Protein AF-A0A3B9TTP1-F1 (afdb_monomer_lite)

Sequence (120 aa):
MLKKSFAGVTMVFGLVLFLLFGAPLPASAGHDEEAAAQRLFDAFVSGLKPETMEMIVDGGPDKNGRVRRIYLDLEGCELGGVRVDRLKIDAPDGTFTPPATGDEKGPDVQEMLDVKASAV

Secondary structure (DSSP, 8-state):
------HHHHHHHHHHHHHHH-SPP---HHHHHHHHHHHHHHHHHHHH--SEEEEEESS---TTSEEEEEEEEEEEEEETTEEEEEEEEEEEEEE---GGG--TT---HHHHT-------

Foldseek 3Di:
DDPDDPPVVVVVVVVVVCVVPVPPDPPPQVVVQVVQQVLVVVQCCVQWVFPDKDKDFDTHQDQQQWTQWMWMWTAQTAAPNDTDRIDIDTDGTQHFHGPVPDDVPGGNVNVSVVPPDDDD

Radius of gyration: 25.08 Å; chains: 1; bounding box: 89×35×36 Å

pLDDT: mean 71.68, std 17.9, range [24.69, 95.31]

Structure (mmCIF, N/CA/C/O backbone):
data_AF-A0A3B9TTP1-F1
#
_entry.id   AF-A0A3B9TTP1-F1
#
loop_
_atom_site.group_PDB
_atom_site.id
_atom_site.type_symbol
_atom_site.label_atom_id
_atom_site.label_alt_id
_atom_site.label_comp_id
_atom_site.label_asym_id
_atom_site.label_entity_id
_atom_site.label_seq_id
_atom_site.pdbx_PDB_ins_code
_atom_site.Cartn_x
_atom_site.Cartn_y
_atom_site.Cartn_z
_atom_site.occupancy
_atom_site.B_iso_or_equiv
_atom_site.auth_seq_id
_atom_site.auth_comp_id
_atom_site.auth_asym_id
_atom_site.auth_atom_id
_atom_site.pdbx_PDB_model_num
ATOM 1 N N . MET A 1 1 ? 72.941 -18.128 -25.010 1.00 38.56 1 MET A N 1
ATOM 2 C CA . MET A 1 1 ? 71.678 -18.587 -24.386 1.00 38.56 1 MET A CA 1
ATOM 3 C C . MET A 1 1 ? 71.276 -17.564 -23.334 1.00 38.56 1 MET A C 1
ATOM 5 O O . MET A 1 1 ? 71.964 -17.456 -22.332 1.00 38.56 1 MET A O 1
ATOM 9 N N . LEU A 1 2 ? 70.240 -16.759 -23.585 1.00 41.28 2 LEU A N 1
ATOM 10 C CA . LEU A 1 2 ? 69.821 -15.673 -22.691 1.00 41.28 2 LEU A CA 1
ATOM 11 C C . LEU A 1 2 ? 68.334 -15.872 -22.358 1.00 41.28 2 LEU A C 1
ATOM 13 O O . LEU A 1 2 ? 67.466 -15.501 -23.144 1.00 41.28 2 LEU A O 1
ATOM 17 N N . LYS A 1 3 ? 68.035 -16.520 -21.223 1.00 48.53 3 LYS A N 1
ATOM 18 C CA . LYS A 1 3 ? 66.669 -16.617 -20.679 1.00 48.53 3 LYS A CA 1
ATOM 19 C C . LYS A 1 3 ? 66.266 -15.225 -20.179 1.00 48.53 3 LYS A C 1
ATOM 21 O O . LYS A 1 3 ? 66.510 -14.885 -19.026 1.00 48.53 3 LYS A O 1
ATOM 26 N N . LYS A 1 4 ? 65.707 -14.389 -21.060 1.00 49.38 4 LYS A N 1
ATOM 27 C CA . LYS A 1 4 ? 65.080 -13.125 -20.656 1.00 49.38 4 LYS A CA 1
ATOM 28 C C . LYS A 1 4 ? 63.741 -13.437 -19.987 1.00 49.38 4 LYS A C 1
ATOM 30 O O . LYS A 1 4 ? 62.887 -14.101 -20.563 1.00 49.38 4 LYS A O 1
ATOM 35 N N . SER A 1 5 ? 63.639 -12.988 -18.740 1.00 52.00 5 SER A N 1
ATOM 36 C CA . SER A 1 5 ? 62.503 -13.125 -17.831 1.00 52.00 5 SER A CA 1
ATOM 37 C C . SER A 1 5 ? 61.176 -12.749 -18.504 1.00 52.00 5 SER A C 1
ATOM 39 O O . SER A 1 5 ? 60.945 -11.589 -18.830 1.00 52.00 5 SER A O 1
ATOM 41 N N . PHE A 1 6 ? 60.305 -13.742 -18.698 1.00 54.28 6 PHE A N 1
ATOM 42 C CA . PHE A 1 6 ? 58.939 -13.591 -19.224 1.00 54.28 6 PHE A CA 1
ATOM 43 C C . PHE A 1 6 ? 57.943 -13.086 -18.157 1.00 54.28 6 PHE A C 1
ATOM 45 O O . PHE A 1 6 ? 56.779 -12.849 -18.462 1.00 54.28 6 PHE A O 1
ATOM 52 N N . ALA A 1 7 ? 58.392 -12.918 -16.906 1.00 56.75 7 ALA A N 1
ATOM 53 C CA . ALA A 1 7 ? 57.532 -12.645 -15.753 1.00 56.75 7 ALA A CA 1
ATOM 54 C C . ALA A 1 7 ? 56.957 -11.215 -15.723 1.00 56.75 7 ALA A C 1
ATOM 56 O O . ALA A 1 7 ? 55.887 -10.992 -15.164 1.00 56.75 7 ALA A O 1
ATOM 57 N N . GLY A 1 8 ? 57.641 -10.243 -16.338 1.00 54.75 8 GLY A N 1
ATOM 58 C CA . GLY A 1 8 ? 57.180 -8.849 -16.345 1.00 54.75 8 GLY A CA 1
ATOM 59 C C . GLY A 1 8 ? 55.946 -8.620 -17.223 1.00 54.75 8 GLY A C 1
ATOM 60 O O . GLY A 1 8 ? 55.078 -7.828 -16.872 1.00 54.75 8 GLY A O 1
ATOM 61 N N . VAL A 1 9 ? 55.829 -9.348 -18.338 1.00 58.44 9 VAL A N 1
ATOM 62 C CA . VAL A 1 9 ? 54.726 -9.175 -19.300 1.00 58.44 9 VAL A CA 1
ATOM 63 C C . VAL A 1 9 ? 53.422 -9.765 -18.759 1.00 58.44 9 VAL A C 1
ATOM 65 O O . VAL A 1 9 ? 52.372 -9.142 -18.888 1.00 58.44 9 VAL A O 1
ATOM 68 N N . THR A 1 10 ? 53.476 -10.916 -18.084 1.00 60.28 10 THR A N 1
ATOM 69 C CA . THR A 1 10 ? 52.304 -11.538 -17.445 1.00 60.28 10 THR A CA 1
ATOM 70 C C . THR A 1 10 ? 51.779 -10.736 -16.256 1.00 60.28 10 THR A C 1
ATOM 72 O O . THR A 1 10 ? 50.567 -10.645 -16.080 1.00 60.28 10 THR A O 1
ATOM 75 N N . MET A 1 11 ? 52.658 -10.103 -15.472 1.00 60.50 11 MET A N 1
ATOM 76 C CA . MET A 1 11 ? 52.250 -9.265 -14.337 1.00 60.50 11 MET A CA 1
ATOM 77 C C . MET A 1 11 ? 51.520 -7.991 -14.790 1.00 60.50 11 MET A C 1
ATOM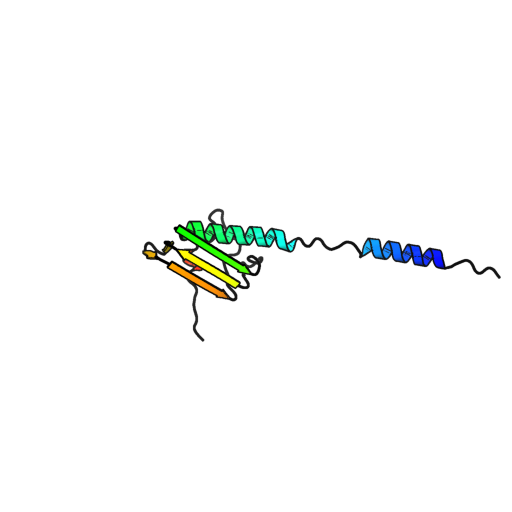 79 O O . MET A 1 11 ? 50.491 -7.636 -14.218 1.00 60.50 11 MET A O 1
ATOM 83 N N . VAL A 1 12 ? 52.002 -7.336 -15.852 1.00 66.31 12 VAL A N 1
ATOM 84 C CA . VAL A 1 12 ? 51.333 -6.156 -16.426 1.00 66.31 12 VAL A CA 1
ATOM 85 C C . VAL A 1 12 ? 49.997 -6.544 -17.061 1.00 66.31 12 VAL A C 1
ATOM 87 O O . VAL A 1 12 ? 49.007 -5.844 -16.870 1.00 66.31 12 VAL A O 1
ATOM 90 N N . PHE A 1 13 ? 49.931 -7.687 -17.748 1.00 67.38 13 PHE A N 1
ATOM 91 C CA . PHE A 1 13 ? 48.685 -8.168 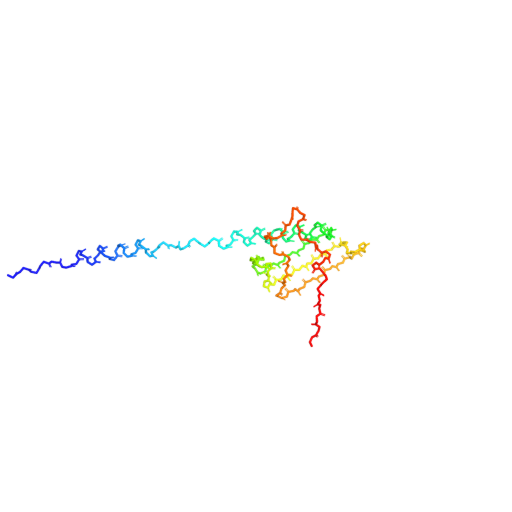-18.349 1.00 67.38 13 PHE A CA 1
ATOM 92 C C . PHE A 1 13 ? 47.618 -8.500 -17.292 1.00 67.38 13 PHE A C 1
ATOM 94 O O . PHE A 1 13 ? 46.454 -8.146 -17.464 1.00 67.38 13 PHE A O 1
ATOM 101 N N . GLY A 1 14 ? 48.016 -9.102 -16.164 1.00 65.56 14 GLY A N 1
ATOM 102 C CA . GLY A 1 14 ? 47.122 -9.362 -15.031 1.00 65.56 14 GLY A CA 1
ATOM 103 C C . GLY A 1 14 ? 46.600 -8.083 -14.365 1.00 65.56 14 GLY A C 1
ATOM 104 O O . GLY A 1 14 ? 45.415 -8.001 -14.049 1.00 65.56 14 GLY A O 1
ATOM 105 N N . LEU A 1 15 ? 47.451 -7.061 -14.216 1.00 66.94 15 LEU A N 1
ATOM 106 C CA . LEU A 1 15 ? 47.057 -5.757 -13.669 1.00 66.94 15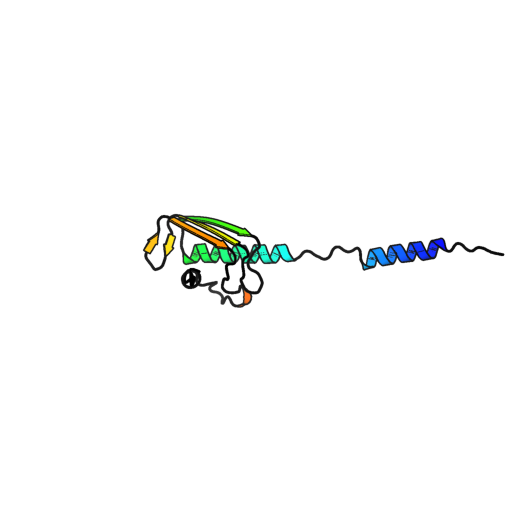 LEU A CA 1
ATOM 107 C C . LEU A 1 15 ? 46.063 -5.029 -14.590 1.00 66.94 15 LEU A C 1
ATOM 109 O O . LEU A 1 15 ? 45.073 -4.479 -14.118 1.00 66.94 15 LEU A O 1
ATOM 113 N N . VAL A 1 16 ? 46.298 -5.055 -15.905 1.00 69.25 16 VAL A N 1
ATOM 114 C CA . VAL A 1 16 ? 45.404 -4.437 -16.898 1.00 69.25 16 VAL A CA 1
ATOM 115 C C . VAL A 1 16 ? 44.056 -5.158 -16.949 1.00 69.25 16 VAL A C 1
ATOM 117 O O . VAL A 1 16 ? 43.020 -4.501 -16.995 1.00 69.25 16 VAL A O 1
ATOM 120 N N . LEU A 1 17 ? 44.040 -6.492 -16.868 1.00 66.69 17 LEU A N 1
ATOM 121 C CA . LEU A 1 17 ? 42.793 -7.260 -16.833 1.00 66.69 17 LEU A CA 1
ATOM 122 C C . LEU A 1 17 ? 41.981 -6.970 -15.558 1.00 66.69 17 LEU A C 1
ATOM 124 O O . LEU A 1 17 ? 40.765 -6.815 -15.627 1.00 66.69 17 LEU A O 1
ATOM 128 N N . PHE A 1 18 ? 42.650 -6.830 -14.410 1.00 64.88 18 PHE A N 1
ATOM 129 C CA . PHE A 1 18 ? 42.001 -6.456 -13.153 1.00 64.88 18 PHE A CA 1
ATOM 130 C C . PHE A 1 18 ? 41.445 -5.024 -13.187 1.00 64.88 18 PHE A C 1
ATOM 132 O O . PHE A 1 18 ? 40.357 -4.783 -12.679 1.00 64.88 18 PHE A O 1
ATOM 139 N N . LEU A 1 19 ? 42.132 -4.078 -13.835 1.00 67.00 19 LEU A N 1
ATOM 140 C CA . LEU A 1 19 ? 41.621 -2.713 -14.010 1.00 67.00 19 LEU A CA 1
ATOM 141 C C . LEU A 1 19 ? 40.446 -2.632 -14.997 1.00 67.00 19 LEU A C 1
ATOM 143 O O . LEU A 1 19 ? 39.569 -1.793 -14.817 1.00 67.00 19 LEU A O 1
ATOM 147 N N . LEU A 1 20 ? 40.405 -3.497 -16.017 1.00 63.00 20 LEU A N 1
ATOM 148 C CA . LEU A 1 20 ? 39.322 -3.521 -17.008 1.00 63.00 20 LEU A CA 1
ATOM 149 C C . LEU A 1 20 ? 38.057 -4.248 -16.521 1.00 63.00 20 LEU A C 1
ATOM 151 O O . LEU A 1 20 ? 36.966 -3.893 -16.958 1.00 63.00 20 LEU A O 1
ATOM 155 N N . PHE A 1 21 ? 38.182 -5.237 -15.628 1.00 60.25 21 PHE A N 1
ATOM 156 C CA . PHE A 1 21 ? 37.058 -6.077 -15.173 1.00 60.25 21 PHE A CA 1
ATOM 157 C C . PHE A 1 21 ? 36.768 -6.017 -13.663 1.00 60.25 21 PHE A C 1
ATOM 159 O O . PHE A 1 21 ? 35.781 -6.591 -13.215 1.00 60.25 21 PHE A O 1
ATOM 166 N N . GLY A 1 22 ? 37.611 -5.358 -12.865 1.00 53.94 22 GLY A N 1
ATOM 167 C CA . GLY A 1 22 ? 37.494 -5.315 -11.402 1.00 53.94 22 GLY A CA 1
ATOM 168 C C . GLY A 1 22 ? 36.668 -4.154 -10.850 1.00 53.94 22 GLY A C 1
ATOM 169 O O . GLY A 1 22 ? 36.519 -4.053 -9.633 1.00 53.94 22 GLY A O 1
ATOM 170 N N . ALA A 1 23 ? 36.140 -3.269 -11.700 1.00 58.19 23 ALA A N 1
ATOM 171 C CA . ALA A 1 23 ? 35.225 -2.235 -11.235 1.00 58.19 23 ALA A CA 1
ATOM 172 C C . ALA A 1 23 ? 33.891 -2.896 -10.835 1.00 58.19 23 ALA A C 1
ATOM 174 O O . ALA A 1 23 ? 33.257 -3.522 -11.691 1.00 58.19 23 ALA A O 1
ATOM 175 N N . PRO A 1 24 ? 33.447 -2.791 -9.567 1.00 56.00 24 PRO A N 1
ATOM 176 C CA . PRO A 1 24 ? 32.113 -3.234 -9.200 1.00 56.00 24 PRO A CA 1
ATOM 177 C C . PRO A 1 24 ? 31.113 -2.445 -10.046 1.00 56.00 24 PRO A C 1
ATOM 179 O O . PRO A 1 24 ? 31.161 -1.214 -10.088 1.00 56.00 24 PRO A O 1
ATOM 182 N N . LEU A 1 25 ? 30.237 -3.158 -10.759 1.00 59.81 25 LEU A N 1
ATOM 183 C CA . LEU A 1 25 ? 29.121 -2.533 -11.461 1.00 59.81 25 LEU A CA 1
ATOM 184 C C . LEU A 1 25 ? 28.362 -1.664 -10.448 1.00 59.81 25 LEU A C 1
ATOM 186 O O . LEU A 1 25 ? 28.131 -2.127 -9.326 1.00 59.81 25 LEU A O 1
ATOM 190 N N . PRO A 1 26 ? 27.989 -0.421 -10.795 1.00 52.94 26 PRO A N 1
ATOM 191 C CA . PRO A 1 26 ? 27.183 0.390 -9.902 1.00 52.94 26 PRO A CA 1
ATOM 192 C C . PRO A 1 26 ? 25.863 -0.349 -9.670 1.00 52.94 26 PRO A C 1
ATOM 194 O O . PRO A 1 26 ? 25.058 -0.516 -10.584 1.00 52.94 26 PRO A O 1
ATOM 197 N N . ALA A 1 27 ? 25.655 -0.828 -8.445 1.00 52.12 27 ALA A N 1
ATOM 198 C CA . ALA A 1 27 ? 24.383 -1.368 -7.998 1.00 52.12 27 ALA A CA 1
ATOM 199 C C . ALA A 1 27 ? 23.399 -0.197 -7.831 1.00 52.12 27 ALA A C 1
ATOM 201 O O . ALA A 1 27 ? 23.137 0.243 -6.718 1.00 52.12 27 ALA A O 1
ATOM 202 N N . SER A 1 28 ? 22.909 0.372 -8.938 1.00 56.41 28 SER A N 1
ATOM 203 C CA . SER A 1 28 ? 21.969 1.505 -8.898 1.00 56.41 28 SER A CA 1
ATOM 204 C C . SER A 1 28 ? 20.509 1.081 -8.722 1.00 56.41 28 SER A C 1
ATOM 206 O O . SER A 1 28 ? 19.650 1.944 -8.610 1.00 56.41 28 SER A O 1
ATOM 208 N N . ALA A 1 29 ? 20.219 -0.222 -8.666 1.00 56.56 29 ALA A N 1
ATOM 209 C CA . ALA A 1 29 ? 18.850 -0.729 -8.569 1.00 56.56 29 ALA A CA 1
ATOM 210 C C . ALA A 1 29 ? 18.130 -0.295 -7.275 1.00 56.56 29 ALA A C 1
ATOM 212 O O . ALA A 1 29 ? 16.933 -0.044 -7.299 1.00 56.56 29 ALA A O 1
ATOM 213 N N . GLY A 1 30 ? 18.854 -0.140 -6.159 1.00 58.69 30 GLY A N 1
ATOM 214 C CA . GLY A 1 30 ? 18.226 0.132 -4.860 1.00 58.69 30 GLY A CA 1
ATOM 215 C C . GLY A 1 30 ? 17.632 1.537 -4.702 1.00 58.69 30 GLY A C 1
ATOM 216 O O . GLY A 1 30 ? 16.627 1.694 -4.020 1.00 58.69 30 GLY A O 1
ATOM 217 N N . HIS A 1 31 ? 18.216 2.559 -5.338 1.00 61.12 31 HIS A N 1
ATOM 218 C CA . HIS A 1 31 ? 17.779 3.950 -5.138 1.00 61.12 31 HIS A CA 1
ATOM 219 C C . HIS A 1 31 ? 16.443 4.236 -5.846 1.00 61.12 31 HIS A C 1
ATOM 221 O O . HIS A 1 31 ? 15.586 4.943 -5.317 1.00 61.12 31 HIS A O 1
ATOM 227 N N . ASP A 1 32 ? 16.246 3.653 -7.029 1.00 72.19 32 ASP A N 1
ATOM 228 C CA . ASP A 1 32 ? 15.021 3.834 -7.810 1.00 72.19 32 ASP A CA 1
ATOM 229 C C . ASP A 1 32 ? 13.836 3.073 -7.192 1.00 72.19 32 ASP A C 1
ATOM 231 O O . ASP A 1 32 ? 12.711 3.578 -7.182 1.00 72.19 32 ASP A O 1
ATOM 235 N N . GLU A 1 33 ? 14.094 1.893 -6.617 1.00 74.62 33 GLU A N 1
ATOM 236 C CA . GLU A 1 33 ? 13.086 1.080 -5.927 1.00 74.62 33 GLU A CA 1
ATOM 237 C C . GLU A 1 33 ? 12.549 1.765 -4.664 1.00 74.62 33 GLU A C 1
ATOM 239 O O . GLU A 1 33 ? 11.337 1.773 -4.439 1.00 74.62 33 GLU A O 1
ATOM 244 N N . GLU A 1 34 ? 13.419 2.382 -3.861 1.00 80.44 34 GLU A N 1
ATOM 245 C CA . GLU A 1 34 ? 13.016 3.094 -2.642 1.00 80.44 34 GLU A CA 1
ATOM 246 C C . GLU A 1 34 ? 12.146 4.315 -2.973 1.00 80.44 34 GLU A C 1
ATOM 248 O O . GLU A 1 34 ? 11.073 4.506 -2.396 1.00 80.44 34 GLU A O 1
ATOM 253 N N . ALA A 1 35 ? 12.535 5.091 -3.989 1.00 83.50 35 ALA A N 1
ATOM 254 C CA . ALA A 1 35 ? 11.737 6.218 -4.461 1.00 83.50 35 ALA A CA 1
ATOM 255 C C . ALA A 1 35 ? 10.382 5.775 -5.046 1.00 83.50 35 ALA A C 1
ATOM 257 O O . ALA A 1 35 ? 9.385 6.487 -4.924 1.00 83.50 35 ALA A O 1
ATOM 258 N N . ALA A 1 36 ? 10.316 4.621 -5.713 1.00 82.56 36 ALA A N 1
ATOM 259 C CA . ALA A 1 36 ? 9.061 4.064 -6.215 1.00 82.56 36 ALA A CA 1
ATOM 260 C C . ALA A 1 36 ? 8.152 3.577 -5.073 1.00 82.56 36 ALA A C 1
ATOM 262 O O . ALA A 1 36 ? 6.948 3.840 -5.097 1.00 82.56 36 ALA A O 1
ATOM 263 N N . ALA A 1 37 ? 8.720 2.933 -4.051 1.00 84.06 37 ALA A N 1
ATOM 264 C CA . ALA A 1 37 ? 7.987 2.510 -2.863 1.00 84.06 37 ALA A CA 1
ATOM 265 C C . ALA A 1 37 ? 7.416 3.709 -2.088 1.00 84.06 37 ALA A C 1
ATOM 267 O O . ALA A 1 37 ? 6.253 3.672 -1.690 1.00 84.06 37 ALA A O 1
ATOM 268 N N . GLN A 1 38 ? 8.177 4.800 -1.948 1.00 87.06 38 GLN A N 1
ATOM 269 C CA . GLN A 1 38 ? 7.684 6.016 -1.295 1.00 87.06 38 GLN A CA 1
ATOM 270 C C . GLN A 1 38 ? 6.503 6.640 -2.052 1.00 87.06 38 GLN A C 1
ATOM 272 O O . GLN A 1 38 ? 5.509 7.016 -1.443 1.00 87.06 38 GLN A O 1
ATOM 277 N N . ARG A 1 39 ? 6.550 6.687 -3.389 1.00 85.25 39 ARG A N 1
ATOM 278 C CA . ARG A 1 39 ? 5.416 7.189 -4.189 1.00 85.25 39 ARG A CA 1
ATOM 279 C C . ARG A 1 39 ? 4.159 6.339 -4.011 1.00 85.25 39 ARG A C 1
ATOM 281 O O . ARG A 1 39 ? 3.058 6.880 -3.968 1.00 85.25 39 ARG A O 1
ATOM 288 N N . LEU A 1 40 ? 4.318 5.019 -3.906 1.00 85.38 40 LEU A N 1
ATOM 289 C CA . LEU A 1 40 ? 3.208 4.108 -3.633 1.00 85.38 40 LEU A CA 1
ATOM 290 C C . LEU A 1 40 ? 2.619 4.352 -2.234 1.00 85.38 40 LEU A C 1
ATOM 292 O O . LEU A 1 40 ? 1.400 4.395 -2.087 1.00 85.38 40 LEU A O 1
ATOM 296 N N . PHE A 1 41 ? 3.473 4.572 -1.230 1.00 89.44 41 PHE A N 1
ATOM 297 C CA . PHE A 1 41 ? 3.049 4.961 0.117 1.00 89.44 41 PHE A CA 1
ATOM 298 C C . PHE A 1 41 ? 2.212 6.246 0.088 1.00 89.44 41 PHE A C 1
ATOM 300 O O . PHE A 1 41 ? 1.087 6.270 0.587 1.00 89.44 41 PHE A O 1
ATOM 307 N N . ASP A 1 42 ? 2.734 7.299 -0.543 1.00 89.38 42 ASP A N 1
ATOM 308 C CA . ASP A 1 42 ? 2.077 8.607 -0.613 1.00 89.38 42 ASP A CA 1
ATOM 309 C C . ASP A 1 42 ? 0.718 8.521 -1.328 1.00 89.38 42 ASP A C 1
ATOM 311 O O . ASP A 1 42 ? -0.252 9.182 -0.937 1.00 89.38 42 ASP A O 1
ATOM 315 N N . ALA A 1 43 ? 0.613 7.653 -2.339 1.00 86.12 43 ALA A N 1
ATOM 316 C CA . ALA A 1 43 ? -0.653 7.362 -2.995 1.00 86.12 43 ALA A CA 1
ATOM 317 C C . ALA A 1 43 ? -1.673 6.786 -2.005 1.00 86.12 43 ALA A C 1
ATOM 319 O O . ALA A 1 43 ? -2.750 7.360 -1.860 1.00 86.12 43 ALA A O 1
ATOM 320 N N . PHE A 1 44 ? -1.332 5.730 -1.257 1.00 87.88 44 PHE A N 1
ATOM 321 C CA . PHE A 1 44 ? -2.245 5.142 -0.267 1.00 87.88 44 PHE A CA 1
ATOM 322 C C . PHE A 1 44 ? -2.671 6.143 0.813 1.00 87.88 44 PHE A C 1
ATOM 324 O O . PHE A 1 44 ? -3.859 6.215 1.134 1.00 87.88 44 PHE A O 1
ATOM 331 N N . VAL A 1 45 ? -1.747 6.967 1.322 1.00 90.25 45 VAL A N 1
ATOM 332 C CA . VAL A 1 45 ? -2.083 8.019 2.297 1.00 90.25 45 VAL A CA 1
ATOM 333 C C . VAL A 1 45 ? -3.071 9.025 1.707 1.00 90.25 45 VAL A C 1
ATOM 335 O O . VAL A 1 45 ? -4.072 9.353 2.343 1.00 90.25 45 VAL A O 1
ATOM 338 N N . SER A 1 46 ? -2.815 9.514 0.493 1.00 87.88 46 SER A N 1
ATOM 339 C CA . SER A 1 46 ? -3.665 10.532 -0.136 1.00 87.88 46 SER A CA 1
ATOM 340 C C . SER A 1 46 ? -5.041 9.998 -0.547 1.00 87.88 46 SER A C 1
ATOM 342 O O . SER A 1 46 ? -6.043 10.695 -0.370 1.00 87.88 46 SER A O 1
ATOM 344 N N . GLY A 1 47 ? -5.105 8.764 -1.049 1.00 84.94 47 GLY A N 1
ATOM 345 C CA . GLY A 1 47 ? -6.336 8.140 -1.529 1.00 84.94 47 GLY A CA 1
ATOM 346 C C . GLY A 1 47 ? -7.243 7.624 -0.414 1.00 84.94 47 GLY A C 1
ATOM 347 O O . GLY A 1 47 ? -8.462 7.742 -0.526 1.00 84.94 47 GLY A O 1
ATOM 348 N N . LEU A 1 48 ? -6.661 7.086 0.664 1.00 88.06 48 LEU A N 1
ATOM 349 C CA . LEU A 1 48 ? -7.414 6.451 1.752 1.00 88.06 48 LEU A CA 1
ATOM 350 C C . LEU A 1 48 ? -7.504 7.300 3.018 1.00 88.06 48 LEU A C 1
ATOM 352 O O . LEU A 1 48 ? -8.270 6.950 3.910 1.00 88.06 48 LEU A O 1
ATOM 356 N N . LYS A 1 49 ? -6.730 8.386 3.135 1.00 91.44 49 LYS A N 1
ATOM 357 C CA . LYS A 1 49 ? -6.695 9.278 4.312 1.00 91.44 49 LYS A CA 1
ATOM 358 C C . LYS A 1 49 ? -6.752 8.525 5.658 1.00 91.44 49 LYS A C 1
ATOM 360 O O . LYS A 1 49 ? -7.646 8.792 6.471 1.00 91.44 49 LYS A O 1
ATOM 365 N N . PRO A 1 50 ? -5.859 7.546 5.877 1.00 94.75 50 PRO A N 1
ATOM 366 C CA . PRO A 1 50 ? -5.830 6.793 7.121 1.00 94.75 50 PRO A CA 1
ATOM 367 C C . PRO A 1 50 ? -5.408 7.687 8.296 1.00 94.75 50 PRO A C 1
ATOM 369 O O . PRO A 1 50 ? -4.697 8.675 8.111 1.00 94.75 50 PRO A O 1
ATOM 372 N N . GLU A 1 51 ? -5.795 7.319 9.515 1.00 95.12 51 GLU A N 1
ATOM 373 C CA . GLU A 1 51 ? -5.216 7.897 10.737 1.00 95.12 51 GLU A CA 1
ATOM 374 C C . GLU A 1 51 ? -3.795 7.379 10.956 1.00 95.12 51 GLU A C 1
ATOM 376 O O . GLU A 1 51 ? -2.886 8.144 11.282 1.00 95.12 51 GLU A O 1
ATOM 381 N N . THR A 1 52 ? -3.604 6.075 10.752 1.00 95.31 52 THR A N 1
ATOM 382 C CA . THR A 1 52 ? -2.308 5.403 10.846 1.00 95.31 52 THR A CA 1
ATOM 383 C C . THR A 1 52 ? -2.150 4.420 9.691 1.00 95.31 52 THR A C 1
ATOM 385 O O . THR A 1 52 ? -3.121 3.818 9.229 1.00 95.31 52 THR A O 1
ATOM 388 N N . MET A 1 53 ? -0.921 4.279 9.191 1.00 94.00 53 MET A N 1
ATOM 389 C CA . MET A 1 53 ? -0.604 3.340 8.119 1.00 94.00 53 MET A CA 1
ATOM 390 C C . MET A 1 53 ? 0.777 2.730 8.328 1.00 94.00 53 MET A C 1
ATOM 392 O O . MET A 1 53 ? 1.769 3.448 8.455 1.00 94.00 53 MET A O 1
ATOM 396 N N . GLU A 1 54 ? 0.834 1.404 8.302 1.00 95.25 54 GLU A N 1
ATOM 397 C CA . GLU A 1 54 ? 2.064 0.635 8.164 1.00 95.25 54 GLU A CA 1
ATOM 398 C C . GLU A 1 54 ? 2.078 -0.031 6.788 1.00 95.25 54 GLU A C 1
ATOM 400 O O . GLU A 1 54 ? 1.093 -0.644 6.370 1.00 95.25 54 GLU A O 1
ATOM 405 N N . MET A 1 55 ? 3.199 0.096 6.079 1.00 92.56 55 MET A N 1
ATOM 406 C CA . MET A 1 55 ? 3.397 -0.513 4.771 1.00 92.56 55 MET A CA 1
ATOM 407 C C . MET A 1 55 ? 4.739 -1.239 4.741 1.00 92.56 55 MET A C 1
ATOM 409 O O . MET A 1 55 ? 5.779 -0.647 5.022 1.00 92.56 55 MET A O 1
ATOM 413 N N . ILE A 1 56 ? 4.715 -2.514 4.359 1.00 91.81 56 ILE A N 1
ATOM 414 C CA . ILE A 1 56 ? 5.910 -3.331 4.143 1.00 91.81 56 ILE A CA 1
ATOM 415 C C . ILE A 1 56 ? 5.899 -3.787 2.691 1.00 91.81 56 ILE A C 1
ATOM 417 O O . ILE A 1 56 ? 4.939 -4.406 2.236 1.00 91.81 56 ILE A O 1
ATOM 421 N N . VAL A 1 57 ? 6.975 -3.497 1.965 1.00 89.25 57 VAL A N 1
ATOM 422 C CA . VAL A 1 57 ? 7.124 -3.847 0.550 1.00 89.25 57 VAL A CA 1
ATOM 423 C C . VAL A 1 57 ? 8.409 -4.646 0.362 1.00 89.25 57 VAL A C 1
ATOM 425 O O . VAL A 1 57 ? 9.479 -4.209 0.779 1.00 89.25 57 VAL A O 1
ATOM 428 N N . ASP A 1 58 ? 8.313 -5.814 -0.276 1.00 85.00 58 ASP A N 1
ATOM 429 C CA . ASP A 1 58 ? 9.483 -6.617 -0.653 1.00 85.00 58 ASP A CA 1
ATOM 430 C C . ASP A 1 58 ? 9.950 -6.259 -2.071 1.00 85.00 58 ASP A C 1
ATOM 432 O O . ASP A 1 58 ? 9.509 -6.849 -3.060 1.00 85.00 58 ASP A O 1
ATOM 436 N N . GLY A 1 59 ? 10.864 -5.287 -2.153 1.00 74.56 59 GLY A N 1
ATOM 437 C CA . GLY A 1 59 ? 11.320 -4.681 -3.407 1.00 74.56 59 GLY A CA 1
ATOM 438 C C . GLY A 1 59 ? 10.258 -3.752 -3.987 1.00 74.56 59 GLY A C 1
ATOM 439 O O . GLY A 1 59 ? 9.118 -4.169 -4.206 1.00 74.56 59 GLY A O 1
ATOM 440 N N . GLY A 1 60 ? 10.625 -2.488 -4.206 1.00 80.19 60 GLY A N 1
ATOM 441 C CA . GLY A 1 60 ? 9.713 -1.477 -4.737 1.00 80.19 60 GLY A CA 1
ATOM 442 C C . GLY A 1 60 ? 9.097 -1.878 -6.088 1.00 80.19 60 GLY A C 1
ATOM 443 O O . GLY A 1 60 ? 9.560 -2.831 -6.721 1.00 80.19 60 GLY A O 1
ATOM 444 N N . PRO A 1 61 ? 8.051 -1.166 -6.544 1.00 82.56 61 PRO A N 1
ATOM 445 C CA . PRO A 1 61 ? 7.444 -1.424 -7.845 1.00 82.56 61 PRO A CA 1
ATOM 446 C C . PRO A 1 61 ? 8.499 -1.425 -8.951 1.00 82.56 61 PRO A C 1
ATOM 448 O O . PRO A 1 61 ? 9.290 -0.485 -9.061 1.00 82.56 61 PRO A O 1
ATOM 451 N N . ASP A 1 62 ? 8.498 -2.463 -9.786 1.00 83.50 62 ASP A N 1
ATOM 452 C CA . ASP A 1 62 ? 9.356 -2.494 -10.963 1.00 83.50 62 ASP A CA 1
ATOM 453 C C . ASP A 1 62 ? 8.866 -1.501 -12.037 1.00 83.50 62 ASP A C 1
ATOM 455 O O . ASP A 1 62 ? 7.857 -0.805 -11.894 1.00 83.50 62 ASP A O 1
ATOM 459 N N . LYS A 1 63 ? 9.573 -1.439 -13.167 1.00 79.06 63 LYS A N 1
ATOM 460 C CA . LYS A 1 63 ? 9.218 -0.567 -14.301 1.00 79.06 63 LYS A CA 1
ATOM 461 C C . LYS A 1 63 ? 7.796 -0.776 -14.852 1.00 79.06 63 LYS A C 1
ATOM 463 O O . LYS A 1 63 ? 7.287 0.107 -15.535 1.00 79.06 63 LYS A O 1
ATOM 468 N N . ASN A 1 64 ? 7.181 -1.928 -14.590 1.00 78.00 64 ASN A N 1
ATOM 469 C CA . ASN A 1 64 ? 5.822 -2.268 -14.998 1.00 78.00 64 ASN A CA 1
ATOM 470 C C . ASN A 1 64 ? 4.813 -2.093 -13.847 1.00 78.00 64 ASN A C 1
ATOM 472 O O . ASN A 1 64 ? 3.654 -2.463 -14.007 1.00 78.00 64 ASN A O 1
ATOM 476 N N . GLY A 1 65 ? 5.238 -1.563 -12.695 1.00 75.38 65 GLY A N 1
ATOM 477 C CA . GLY A 1 65 ? 4.402 -1.393 -11.507 1.00 75.38 65 GLY A CA 1
ATOM 478 C C . GLY A 1 65 ? 4.164 -2.683 -10.718 1.00 75.38 65 GLY A C 1
ATOM 479 O O . GLY A 1 65 ? 3.319 -2.707 -9.823 1.00 75.38 65 GLY A O 1
ATOM 480 N N . ARG A 1 66 ? 4.896 -3.762 -11.020 1.00 83.44 66 ARG A N 1
ATOM 481 C CA . ARG A 1 66 ? 4.764 -5.036 -10.310 1.00 83.44 66 ARG A CA 1
ATOM 482 C C . ARG A 1 66 ? 5.552 -5.002 -9.006 1.00 83.44 66 ARG A C 1
ATOM 484 O O . ARG A 1 66 ? 6.720 -4.625 -8.987 1.00 83.44 66 ARG A O 1
ATOM 491 N N . VAL A 1 67 ? 4.927 -5.459 -7.930 1.00 85.31 67 VAL A N 1
ATOM 492 C CA . VAL A 1 67 ? 5.502 -5.572 -6.589 1.00 85.31 67 VAL A CA 1
ATOM 493 C C . VAL A 1 67 ? 5.479 -7.038 -6.177 1.00 85.31 67 VAL A C 1
ATOM 495 O O . VAL A 1 67 ? 4.445 -7.700 -6.267 1.00 85.31 67 VAL A O 1
ATOM 498 N N . ARG A 1 68 ? 6.616 -7.572 -5.709 1.00 86.88 68 ARG A N 1
ATOM 499 C CA . ARG A 1 68 ? 6.708 -9.000 -5.350 1.00 86.88 68 ARG A CA 1
ATOM 500 C C . ARG A 1 68 ? 5.770 -9.350 -4.200 1.00 86.88 68 ARG A C 1
ATOM 502 O O . ARG A 1 68 ? 5.097 -10.378 -4.259 1.00 86.88 68 ARG A O 1
ATOM 509 N N . ARG A 1 69 ? 5.715 -8.499 -3.175 1.00 88.31 69 ARG A N 1
ATOM 510 C CA . ARG A 1 69 ? 4.733 -8.581 -2.094 1.00 88.31 69 ARG A CA 1
ATOM 511 C C . ARG A 1 69 ? 4.576 -7.237 -1.403 1.00 88.31 69 ARG A C 1
ATOM 513 O O . ARG A 1 69 ? 5.565 -6.535 -1.194 1.00 88.31 69 ARG A O 1
ATOM 520 N N . ILE A 1 70 ? 3.348 -6.926 -1.011 1.00 90.38 70 ILE A N 1
ATOM 521 C CA . ILE A 1 70 ? 3.027 -5.777 -0.171 1.00 90.38 70 ILE A CA 1
ATOM 522 C C . ILE A 1 70 ? 2.118 -6.202 0.979 1.00 90.38 70 ILE A C 1
ATOM 524 O O . ILE A 1 70 ? 1.177 -6.974 0.791 1.00 90.38 70 ILE A O 1
ATOM 528 N N . TYR A 1 71 ? 2.415 -5.678 2.162 1.00 92.12 71 TYR A N 1
ATOM 529 C CA . TYR A 1 71 ? 1.547 -5.713 3.326 1.00 92.12 71 TYR A CA 1
ATOM 530 C C . TYR A 1 71 ? 1.175 -4.280 3.710 1.00 92.12 71 TYR A C 1
ATOM 532 O O . TYR A 1 71 ? 2.050 -3.416 3.783 1.00 92.12 71 TYR A O 1
ATOM 540 N N . LEU A 1 72 ? -0.110 -4.043 3.952 1.00 92.12 72 LEU A N 1
ATOM 541 C CA . LEU A 1 72 ? -0.668 -2.780 4.431 1.00 92.12 72 LEU A CA 1
ATOM 542 C C . LEU A 1 72 ? -1.540 -3.049 5.656 1.00 92.12 72 LEU A C 1
ATOM 544 O O . LEU A 1 72 ? -2.390 -3.940 5.628 1.00 92.12 72 LEU A O 1
ATOM 548 N N . ASP A 1 73 ? -1.365 -2.250 6.702 1.00 93.69 73 ASP A N 1
ATOM 549 C CA . ASP A 1 73 ? -2.257 -2.177 7.863 1.00 93.69 73 ASP A CA 1
ATOM 550 C C . ASP A 1 73 ? -2.623 -0.706 8.064 1.00 93.69 73 ASP A C 1
ATOM 552 O O . ASP A 1 73 ? -1.754 0.125 8.327 1.00 93.69 73 ASP A O 1
ATOM 556 N N . LEU A 1 74 ? -3.897 -0.379 7.863 1.00 93.25 74 LEU A N 1
ATOM 557 C CA . LEU A 1 74 ? -4.434 0.972 7.973 1.00 93.25 74 LEU A CA 1
ATOM 558 C C . LEU A 1 74 ? -5.479 1.018 9.083 1.00 93.25 74 LEU A C 1
ATOM 560 O O . LEU A 1 74 ? -6.348 0.144 9.142 1.00 93.25 74 LEU A O 1
ATOM 564 N N . GLU A 1 75 ? -5.466 2.074 9.890 1.00 95.06 75 GLU A N 1
ATOM 565 C CA . GLU A 1 75 ? -6.548 2.385 10.830 1.00 95.06 75 GLU A CA 1
ATOM 566 C C . GLU A 1 75 ? -7.260 3.669 10.412 1.00 95.06 75 GLU A C 1
ATOM 568 O O . GLU A 1 75 ? -6.632 4.624 9.948 1.00 95.06 75 GLU A O 1
ATOM 573 N N . GLY A 1 76 ? -8.586 3.679 10.561 1.00 91.12 76 GLY A N 1
ATOM 574 C CA . GLY A 1 76 ? -9.429 4.831 10.271 1.00 91.12 76 GLY A CA 1
ATOM 575 C C . GLY A 1 76 ? -9.204 5.374 8.861 1.00 91.12 76 GLY A C 1
ATOM 576 O O . GLY A 1 76 ? -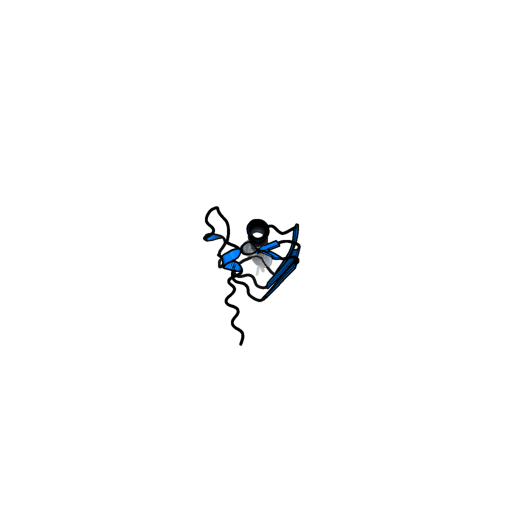8.742 6.501 8.707 1.00 91.12 76 GLY A O 1
ATOM 577 N N . CYS A 1 77 ? -9.525 4.593 7.832 1.00 91.31 77 CYS A N 1
ATOM 578 C CA . CYS A 1 77 ? -9.388 5.011 6.435 1.00 91.31 77 CYS A CA 1
ATOM 579 C C . CYS A 1 77 ? -10.745 5.271 5.766 1.00 91.31 77 CYS A C 1
ATOM 581 O O . CYS A 1 77 ? -11.791 4.819 6.229 1.00 91.31 77 CYS A O 1
ATOM 583 N N . GLU A 1 78 ? -10.744 6.051 4.692 1.00 87.12 78 GLU A N 1
ATOM 584 C CA . GLU A 1 78 ? -11.895 6.340 3.842 1.00 87.12 78 GLU A CA 1
ATOM 585 C C . GLU A 1 78 ? -11.798 5.532 2.547 1.00 87.12 78 GLU A C 1
ATOM 587 O O . GLU A 1 78 ? -10.859 5.690 1.770 1.00 87.12 78 GLU A O 1
ATOM 592 N N . LEU A 1 79 ? -12.804 4.701 2.281 1.00 82.44 79 LEU A N 1
ATOM 593 C CA . LEU A 1 79 ? -12.912 3.934 1.045 1.00 82.44 79 LEU A CA 1
ATOM 594 C C . LEU A 1 79 ? -14.289 4.165 0.422 1.00 82.44 79 LEU A C 1
ATOM 596 O O . LEU A 1 79 ? -15.308 3.833 1.024 1.00 82.44 79 LEU A O 1
ATOM 600 N N . GLY A 1 80 ? -14.339 4.772 -0.768 1.00 79.25 80 GLY A N 1
ATOM 601 C CA . GLY A 1 80 ? -15.603 5.014 -1.479 1.00 79.25 80 GLY A CA 1
ATOM 602 C C . GLY A 1 80 ? -16.625 5.849 -0.688 1.00 79.25 80 GLY A C 1
ATOM 603 O O . GLY A 1 80 ? -17.827 5.645 -0.826 1.00 79.25 80 GLY A O 1
ATOM 604 N N . GLY A 1 81 ? -16.159 6.754 0.181 1.00 82.69 81 GLY A N 1
ATOM 605 C CA . GLY A 1 81 ? -17.013 7.560 1.065 1.00 82.69 81 GLY A CA 1
ATOM 606 C C . GLY A 1 81 ? -17.467 6.852 2.347 1.00 82.69 81 GLY A C 1
ATOM 607 O O . GLY A 1 81 ? -18.204 7.440 3.135 1.00 82.69 81 GLY A O 1
ATOM 608 N N . VAL A 1 82 ? -17.022 5.615 2.583 1.00 86.25 82 VAL A N 1
ATOM 609 C CA . VAL A 1 82 ? -17.273 4.865 3.817 1.00 86.25 82 VAL A CA 1
ATOM 610 C C . VAL A 1 82 ? -16.043 4.931 4.715 1.00 86.25 82 VAL A C 1
ATOM 612 O O . VAL A 1 82 ? -14.917 4.728 4.261 1.00 86.25 82 VAL A O 1
ATOM 615 N N . ARG A 1 83 ? -16.266 5.191 6.006 1.00 88.00 83 ARG A N 1
ATOM 616 C CA . ARG A 1 83 ? -15.228 5.075 7.031 1.00 88.00 83 ARG A CA 1
ATOM 617 C C . ARG A 1 83 ? -15.022 3.603 7.374 1.00 88.00 83 ARG A C 1
ATOM 619 O O . ARG A 1 83 ? -15.971 2.919 7.750 1.00 88.00 83 ARG A O 1
ATOM 626 N N . VAL A 1 84 ? -13.788 3.140 7.254 1.00 89.94 84 VAL A N 1
ATOM 627 C CA . VAL A 1 84 ? -13.359 1.792 7.616 1.00 89.94 84 VAL A CA 1
ATOM 628 C C . VAL A 1 84 ? -12.427 1.901 8.817 1.00 89.94 84 VAL A C 1
ATOM 630 O O . VAL A 1 84 ? -11.370 2.526 8.730 1.00 89.94 84 VAL A O 1
ATOM 633 N N . ASP A 1 85 ? -12.814 1.281 9.932 1.00 93.69 85 ASP A N 1
ATOM 634 C CA . ASP A 1 85 ? -12.049 1.350 11.185 1.00 93.69 85 ASP A CA 1
ATOM 635 C C . ASP A 1 85 ? -10.662 0.720 11.047 1.00 93.69 85 ASP A C 1
ATOM 637 O O . ASP A 1 85 ? -9.686 1.250 11.572 1.00 93.69 85 ASP A O 1
ATOM 641 N N . ARG A 1 86 ? -10.558 -0.397 10.318 1.00 92.44 86 ARG A N 1
ATOM 642 C CA . ARG A 1 86 ? -9.280 -1.048 10.035 1.00 92.44 86 ARG A CA 1
ATOM 643 C C . ARG A 1 86 ? -9.305 -1.803 8.713 1.00 92.44 86 ARG A C 1
ATOM 645 O O . ARG A 1 86 ? -10.228 -2.577 8.466 1.00 92.44 86 ARG A O 1
ATOM 652 N N . LEU A 1 87 ? -8.270 -1.621 7.899 1.00 88.88 87 LEU A N 1
ATOM 653 C CA . LEU A 1 87 ? -8.078 -2.307 6.622 1.00 88.88 87 LEU A CA 1
ATOM 654 C C . LEU A 1 87 ? -6.700 -2.970 6.604 1.00 88.88 87 LEU A C 1
ATOM 656 O O . LEU A 1 87 ? -5.688 -2.303 6.788 1.00 88.88 87 LEU A O 1
ATOM 660 N N . LYS A 1 88 ? -6.666 -4.285 6.367 1.00 92.25 88 LYS A N 1
ATOM 661 C CA . LYS A 1 88 ? -5.425 -5.041 6.173 1.00 92.25 88 LYS A CA 1
ATOM 662 C C . LYS A 1 88 ? -5.390 -5.659 4.790 1.00 92.25 88 LYS A C 1
ATOM 664 O O . LYS A 1 88 ? -6.365 -6.286 4.381 1.00 92.25 88 LYS A O 1
ATOM 669 N N . ILE A 1 89 ? -4.261 -5.525 4.109 1.00 89.44 89 ILE A N 1
ATOM 670 C CA . ILE A 1 89 ? -4.028 -6.108 2.788 1.00 89.44 89 ILE A CA 1
ATOM 671 C C . ILE A 1 89 ? -2.708 -6.872 2.839 1.00 89.44 89 ILE A C 1
ATOM 673 O O . ILE A 1 89 ? -1.693 -6.327 3.255 1.00 89.44 89 ILE A O 1
ATOM 677 N N . ASP A 1 90 ? -2.726 -8.127 2.398 1.00 90.12 90 ASP A N 1
ATOM 678 C CA . ASP A 1 90 ? -1.530 -8.913 2.092 1.00 90.12 90 ASP A CA 1
ATOM 679 C C . ASP A 1 90 ? -1.671 -9.396 0.653 1.00 90.12 90 ASP A C 1
ATOM 681 O O . ASP A 1 90 ? -2.516 -10.242 0.351 1.00 90.12 90 ASP A O 1
ATOM 685 N N . ALA A 1 91 ? -0.895 -8.794 -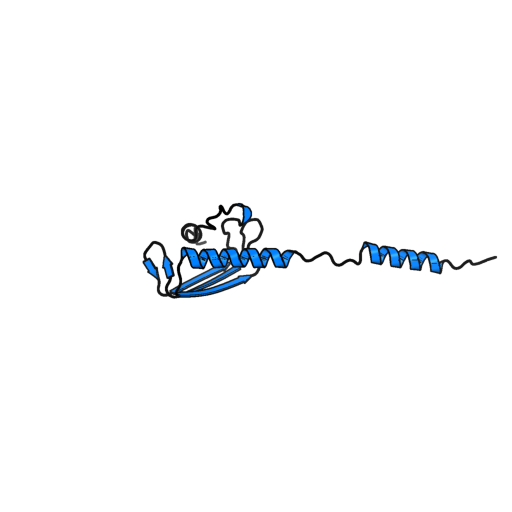0.242 1.00 85.69 91 ALA A N 1
ATOM 686 C CA . ALA A 1 91 ? -0.957 -9.070 -1.666 1.00 85.69 91 ALA A CA 1
ATOM 687 C C . ALA A 1 91 ? 0.398 -9.611 -2.141 1.00 85.69 91 ALA A C 1
ATOM 689 O O . ALA A 1 91 ? 1.350 -8.838 -2.320 1.00 85.69 91 ALA A O 1
ATOM 690 N N . PRO A 1 92 ? 0.517 -10.936 -2.340 1.00 85.31 92 PRO A N 1
ATOM 691 C CA . PRO A 1 92 ? 1.615 -11.500 -3.104 1.00 85.31 92 PRO A CA 1
ATOM 692 C C . PRO A 1 92 ? 1.395 -11.207 -4.592 1.00 85.31 92 PRO A C 1
ATOM 694 O O . PRO A 1 92 ? 0.297 -11.395 -5.106 1.00 85.31 92 PRO A O 1
ATOM 697 N N . ASP A 1 93 ? 2.452 -10.780 -5.279 1.00 83.12 93 ASP A N 1
ATOM 698 C CA . ASP A 1 93 ? 2.439 -10.486 -6.716 1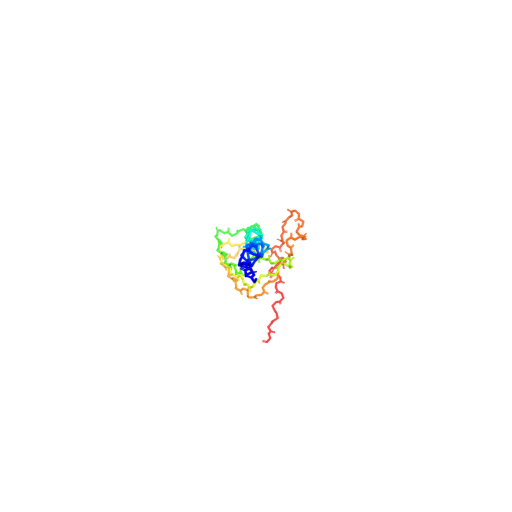.00 83.12 93 ASP A CA 1
ATOM 699 C C . ASP A 1 93 ? 1.403 -9.426 -7.149 1.00 83.12 93 ASP A C 1
ATOM 701 O O . ASP A 1 93 ? 0.581 -9.631 -8.044 1.00 83.12 93 ASP A O 1
ATOM 705 N N . GLY A 1 94 ? 1.428 -8.272 -6.479 1.00 81.44 94 GLY A N 1
ATOM 706 C CA . GLY A 1 94 ? 0.560 -7.143 -6.804 1.00 81.44 94 GLY A CA 1
ATOM 707 C C . GLY A 1 94 ? 1.046 -6.391 -8.042 1.00 81.44 94 GLY A C 1
ATOM 708 O O . GLY A 1 94 ? 2.244 -6.180 -8.219 1.00 81.44 94 GLY A O 1
ATOM 709 N N . THR A 1 95 ? 0.124 -5.944 -8.893 1.00 80.12 95 THR A N 1
ATOM 710 C CA . THR A 1 95 ? 0.436 -5.023 -9.996 1.00 80.12 95 THR A CA 1
ATOM 711 C C . THR A 1 95 ? -0.312 -3.720 -9.783 1.00 80.12 95 THR A C 1
ATOM 713 O O . THR A 1 95 ? -1.534 -3.716 -9.663 1.00 80.12 95 THR A O 1
ATOM 716 N N . PHE A 1 96 ? 0.435 -2.624 -9.743 1.00 75.69 96 PHE A N 1
ATOM 717 C CA . PHE A 1 96 ? -0.078 -1.269 -9.604 1.00 75.69 96 PHE A CA 1
ATOM 718 C C . PHE A 1 96 ? 0.208 -0.472 -10.873 1.00 75.69 96 PHE A C 1
ATOM 720 O O . PHE A 1 96 ? 1.026 -0.876 -11.701 1.00 75.69 96 PHE A O 1
ATOM 727 N N . THR A 1 97 ? -0.462 0.666 -11.042 1.00 67.94 97 THR A N 1
ATOM 728 C CA . THR A 1 97 ? -0.238 1.533 -12.204 1.00 67.94 97 THR A CA 1
ATOM 729 C C . THR A 1 97 ? 1.247 1.918 -12.298 1.00 67.94 97 THR A C 1
ATOM 731 O O . THR A 1 97 ? 1.805 2.399 -11.306 1.00 67.94 97 THR A O 1
ATOM 734 N N . PRO A 1 98 ? 1.914 1.712 -13.455 1.00 55.06 98 PRO A N 1
ATOM 735 C CA . PRO A 1 98 ? 3.348 1.942 -13.580 1.00 55.06 98 PRO A CA 1
ATOM 736 C C . PRO A 1 98 ? 3.732 3.392 -13.246 1.00 55.06 98 PRO A C 1
ATOM 738 O O . PRO A 1 98 ? 3.067 4.322 -13.716 1.00 55.06 98 PRO A O 1
ATOM 741 N N . PRO A 1 99 ? 4.848 3.619 -12.527 1.00 49.25 99 PRO A N 1
ATOM 742 C CA . PRO A 1 99 ? 5.276 4.967 -12.146 1.00 49.25 99 PRO A CA 1
ATOM 743 C C . PRO A 1 99 ? 5.615 5.865 -13.348 1.00 49.25 99 PRO A C 1
ATOM 745 O O . PRO A 1 99 ? 5.567 7.084 -13.228 1.00 49.25 99 PRO A O 1
ATOM 748 N N . ALA A 1 100 ? 5.920 5.285 -14.516 1.00 45.78 100 ALA A N 1
ATOM 749 C CA . ALA A 1 100 ? 6.229 6.019 -15.748 1.00 45.78 100 ALA A CA 1
ATOM 750 C C . ALA A 1 100 ? 4.991 6.591 -16.468 1.00 45.78 100 ALA A C 1
ATOM 752 O O . ALA A 1 100 ? 5.128 7.480 -17.303 1.00 45.78 100 ALA A O 1
ATOM 753 N N . THR A 1 101 ? 3.799 6.075 -16.162 1.00 48.34 101 THR A N 1
ATOM 754 C CA . THR A 1 101 ? 2.510 6.524 -16.720 1.00 48.34 101 THR A CA 1
ATOM 755 C C . THR A 1 101 ? 1.678 7.318 -15.716 1.00 48.34 101 THR A C 1
ATOM 757 O O . THR A 1 101 ? 0.540 7.664 -16.013 1.00 48.34 101 THR A O 1
ATOM 760 N N . GLY A 1 102 ? 2.218 7.594 -14.525 1.00 50.69 102 GLY A N 1
ATOM 761 C CA . GLY A 1 102 ? 1.566 8.469 -13.563 1.00 50.69 102 GLY A CA 1
ATOM 762 C C . GLY A 1 102 ? 1.584 9.902 -14.080 1.00 50.69 102 GLY A C 1
ATOM 763 O O . GLY A 1 102 ? 2.610 10.573 -13.991 1.00 50.69 102 GLY A O 1
ATOM 764 N N . ASP A 1 103 ? 0.452 10.375 -14.597 1.00 46.81 103 ASP A N 1
ATOM 765 C CA . ASP A 1 103 ? 0.175 11.810 -14.664 1.00 46.81 103 ASP A CA 1
ATOM 766 C C . ASP A 1 103 ? 0.403 12.432 -13.268 1.00 46.81 103 ASP A C 1
ATOM 768 O O . ASP A 1 103 ? 0.361 11.726 -12.257 1.00 46.81 103 ASP A O 1
ATOM 772 N N . GLU A 1 104 ? 0.620 13.752 -13.184 1.00 48.84 104 GLU A N 1
ATOM 773 C CA . GLU A 1 104 ? 0.961 14.525 -11.961 1.00 48.84 104 GLU A CA 1
ATOM 774 C C . GLU A 1 104 ? 0.077 14.260 -10.715 1.00 48.84 104 GLU A C 1
ATOM 776 O O . GLU A 1 104 ? 0.370 14.740 -9.622 1.00 48.84 104 GLU A O 1
ATOM 781 N N . LYS A 1 105 ? -1.004 13.492 -10.864 1.00 47.66 105 LYS A N 1
ATOM 782 C CA . LYS A 1 105 ? -1.950 13.075 -9.832 1.00 47.66 105 LYS A CA 1
ATOM 783 C C . LYS A 1 105 ? -1.578 11.809 -9.046 1.00 47.66 105 LYS A C 1
ATOM 785 O O . LYS A 1 105 ? -2.221 11.565 -8.030 1.00 47.66 105 LYS A O 1
ATOM 790 N N . GLY A 1 106 ? -0.575 11.031 -9.462 1.00 48.00 106 GLY A N 1
ATOM 791 C CA . GLY A 1 106 ? -0.277 9.739 -8.826 1.00 48.00 106 GLY A CA 1
ATOM 792 C C . GLY A 1 106 ? -1.349 8.671 -9.113 1.00 48.00 106 GLY A C 1
ATOM 793 O O . GLY A 1 106 ? -2.327 8.948 -9.811 1.00 48.00 106 GLY A O 1
ATOM 794 N N . PRO A 1 107 ? -1.157 7.422 -8.656 1.00 53.78 107 PRO A N 1
ATOM 795 C CA . PRO A 1 107 ? -2.062 6.328 -8.986 1.00 53.78 107 PRO A CA 1
ATOM 796 C C . PRO A 1 107 ? -3.387 6.434 -8.208 1.00 53.78 107 PRO A C 1
ATOM 798 O O . PRO A 1 107 ? -3.393 6.723 -7.010 1.00 53.78 107 PRO A O 1
ATOM 801 N N . ASP A 1 108 ? -4.512 6.205 -8.895 1.00 57.53 108 ASP A N 1
ATOM 802 C CA . ASP A 1 108 ? -5.843 6.212 -8.280 1.00 57.53 108 ASP A CA 1
ATOM 803 C C . ASP A 1 108 ? -6.021 4.969 -7.399 1.00 57.53 108 ASP A C 1
ATOM 805 O O . ASP A 1 108 ? -6.166 3.838 -7.868 1.00 57.53 108 ASP A O 1
ATOM 809 N N . VAL A 1 109 ? -5.992 5.190 -6.088 1.00 55.53 109 VAL A N 1
ATOM 810 C CA . VAL A 1 109 ? -6.081 4.122 -5.091 1.00 55.53 109 VAL A CA 1
ATOM 811 C C . VAL A 1 109 ? -7.443 3.426 -5.109 1.00 55.53 109 VAL A C 1
ATOM 813 O O . VAL A 1 109 ? -7.525 2.251 -4.753 1.00 55.53 109 VAL A O 1
ATOM 816 N N . GLN A 1 110 ? -8.511 4.106 -5.538 1.00 54.44 110 GLN A N 1
ATOM 817 C CA . GLN A 1 110 ? -9.835 3.487 -5.613 1.00 54.44 110 GLN A CA 1
ATOM 818 C C . GLN A 1 110 ? -9.903 2.459 -6.746 1.00 54.44 110 GLN A C 1
ATOM 820 O O . GLN A 1 110 ? -10.483 1.394 -6.549 1.00 54.44 110 GLN A O 1
ATOM 825 N N . GLU A 1 111 ? -9.243 2.716 -7.880 1.00 54.78 111 GLU A N 1
ATOM 826 C CA . GLU A 1 111 ? -9.086 1.723 -8.954 1.00 54.78 111 GLU A CA 1
ATOM 827 C C . GLU A 1 111 ? -8.089 0.612 -8.585 1.00 54.78 111 GLU A C 1
ATOM 829 O O . GLU A 1 111 ? -8.304 -0.543 -8.938 1.00 54.78 111 GLU A O 1
ATOM 834 N N . MET A 1 112 ? -7.024 0.907 -7.829 1.00 52.25 112 MET A N 1
ATOM 835 C CA . MET A 1 112 ? -6.073 -0.126 -7.372 1.00 52.25 112 MET A CA 1
ATOM 836 C C . MET A 1 112 ? -6.699 -1.147 -6.415 1.00 52.25 112 MET A C 1
ATOM 838 O O . MET A 1 112 ? -6.231 -2.283 -6.338 1.00 52.25 112 MET A O 1
ATOM 842 N N . LEU A 1 113 ? -7.731 -0.745 -5.671 1.00 54.91 113 LEU A N 1
ATOM 843 C CA . LEU A 1 113 ? -8.501 -1.631 -4.800 1.00 54.91 113 LEU A CA 1
ATOM 844 C C . LEU A 1 113 ? -9.638 -2.352 -5.534 1.00 54.91 113 LEU A C 1
ATOM 846 O O . LEU A 1 113 ? -10.213 -3.279 -4.960 1.00 54.91 113 LEU A O 1
ATOM 850 N N . ASP A 1 114 ? -9.894 -2.030 -6.809 1.00 48.88 114 ASP A N 1
ATOM 851 C CA . ASP A 1 114 ? -10.676 -2.864 -7.733 1.00 48.88 114 ASP A CA 1
ATOM 852 C C . ASP A 1 114 ? -9.834 -4.080 -8.174 1.00 48.88 114 ASP A C 1
ATOM 854 O O . ASP A 1 114 ? -9.606 -4.379 -9.349 1.00 48.88 114 ASP A O 1
ATOM 858 N N . VAL A 1 115 ? -9.296 -4.795 -7.183 1.00 47.69 115 VAL A N 1
ATOM 859 C CA . VAL A 1 115 ? -8.614 -6.064 -7.379 1.00 47.69 115 VAL A CA 1
ATOM 860 C C . VAL A 1 115 ? -9.677 -7.041 -7.850 1.00 47.69 115 VAL A C 1
ATOM 862 O O . VAL A 1 115 ? -10.542 -7.465 -7.080 1.00 47.69 115 VAL A O 1
ATOM 865 N N . LYS A 1 116 ? -9.590 -7.442 -9.122 1.00 41.12 116 LYS A N 1
ATOM 866 C CA . LYS A 1 116 ? -10.285 -8.621 -9.647 1.00 41.12 116 LYS A CA 1
ATOM 867 C C . LYS A 1 116 ? -9.761 -9.867 -8.934 1.00 41.12 116 LYS A C 1
ATOM 869 O O . LYS A 1 116 ? -8.948 -10.614 -9.472 1.00 41.12 116 LYS A O 1
ATOM 874 N N . ALA A 1 117 ? -10.207 -10.078 -7.703 1.00 39.72 117 ALA A N 1
ATOM 875 C CA . ALA A 1 117 ? -9.934 -11.275 -6.938 1.00 39.72 117 ALA A CA 1
ATOM 876 C C . ALA A 1 117 ? -10.672 -12.438 -7.614 1.00 39.72 117 ALA A C 1
ATOM 878 O O . ALA A 1 117 ? -11.872 -12.629 -7.430 1.00 39.72 117 ALA A O 1
ATOM 879 N N . SER A 1 118 ? -9.960 -13.196 -8.448 1.00 38.47 118 SER A N 1
ATOM 880 C CA . SER A 1 118 ? -10.434 -14.497 -8.909 1.00 38.47 118 SER A CA 1
ATOM 881 C C . SER A 1 118 ? -10.024 -15.533 -7.873 1.00 38.47 118 SER A C 1
ATOM 883 O O . SER A 1 118 ? -8.836 -15.800 -7.701 1.00 38.47 118 SER A O 1
ATOM 885 N N . ALA A 1 119 ? -11.002 -16.125 -7.192 1.00 24.69 119 ALA A N 1
ATOM 886 C CA . ALA A 1 119 ? -10.785 -17.372 -6.471 1.00 24.69 119 ALA A CA 1
ATOM 887 C C . ALA A 1 119 ? -10.553 -18.496 -7.498 1.00 24.69 119 ALA A C 1
ATOM 889 O O . ALA A 1 119 ? -11.262 -18.554 -8.507 1.00 24.69 119 ALA A O 1
ATOM 890 N N . VAL A 1 120 ? -9.550 -19.344 -7.260 1.00 37.62 120 VAL A N 1
ATOM 891 C CA . VAL A 1 120 ? -9.339 -20.615 -7.977 1.00 37.62 120 VAL A CA 1
ATOM 892 C C . VAL A 1 120 ? -9.835 -21.747 -7.094 1.00 37.62 120 VAL A C 1
ATOM 894 O O . VAL A 1 120 ? -9.528 -21.698 -5.881 1.00 37.62 120 VAL A O 1
#